Protein AF-A0A536D121-F1 (afdb_monomer_lite)

Structure (mmCIF, N/CA/C/O backbone):
data_AF-A0A536D121-F1
#
_entry.id   AF-A0A536D121-F1
#
loop_
_atom_site.group_PDB
_atom_site.id
_atom_site.type_symbol
_atom_site.label_atom_id
_atom_site.label_alt_id
_atom_site.label_comp_id
_atom_site.label_asym_id
_atom_site.label_entity_id
_atom_site.label_seq_id
_atom_site.pdbx_PDB_ins_code
_atom_site.Cartn_x
_atom_site.Cartn_y
_atom_site.Cartn_z
_atom_site.occupancy
_atom_site.B_iso_or_equiv
_atom_site.auth_seq_id
_atom_site.auth_comp_id
_atom_site.auth_asym_id
_atom_site.auth_atom_id
_atom_site.pdbx_PDB_model_num
ATOM 1 N N . MET A 1 1 ? 44.107 44.344 -42.534 1.00 38.62 1 MET A N 1
ATOM 2 C CA . MET A 1 1 ? 43.568 43.061 -43.041 1.00 38.62 1 MET A CA 1
ATOM 3 C C . MET A 1 1 ? 43.224 42.209 -41.825 1.00 38.62 1 MET A C 1
ATOM 5 O O . MET A 1 1 ? 44.108 41.924 -41.031 1.00 38.62 1 MET A O 1
ATOM 9 N N . HIS A 1 2 ? 41.933 41.999 -41.569 1.00 38.91 2 HIS A N 1
ATOM 10 C CA . HIS A 1 2 ? 41.372 41.722 -40.241 1.00 38.91 2 HIS A CA 1
ATOM 11 C C . HIS A 1 2 ? 40.807 40.292 -40.212 1.00 38.91 2 HIS A C 1
ATOM 13 O O . HIS A 1 2 ? 39.888 39.994 -40.967 1.00 38.91 2 HIS A O 1
ATOM 19 N N . ILE A 1 3 ? 41.350 39.410 -39.367 1.00 53.06 3 ILE A N 1
ATOM 20 C CA . ILE A 1 3 ? 40.776 38.080 -39.101 1.00 53.06 3 ILE A CA 1
ATOM 21 C C . ILE A 1 3 ? 40.492 37.982 -37.597 1.00 53.06 3 ILE A C 1
ATOM 23 O O . ILE A 1 3 ? 41.417 37.720 -36.830 1.00 53.06 3 ILE A O 1
ATOM 27 N N . PRO A 1 4 ? 39.238 38.202 -37.152 1.00 49.59 4 PRO A N 1
ATOM 28 C CA . PRO A 1 4 ? 38.840 37.676 -35.851 1.00 49.59 4 PRO A CA 1
ATOM 29 C C . PRO A 1 4 ? 37.365 37.228 -35.825 1.00 49.59 4 PRO A C 1
ATOM 31 O O . PRO A 1 4 ? 36.550 37.805 -35.113 1.00 49.59 4 PRO A O 1
ATOM 34 N N . THR A 1 5 ? 36.976 36.207 -36.590 1.00 53.00 5 THR A N 1
ATOM 35 C CA . THR A 1 5 ? 35.593 35.673 -36.537 1.00 53.00 5 THR A CA 1
ATOM 36 C C . THR A 1 5 ? 35.494 34.250 -35.987 1.00 53.00 5 THR A C 1
ATOM 38 O O . THR A 1 5 ? 34.461 33.883 -35.435 1.00 53.00 5 THR A O 1
ATOM 41 N N . ILE A 1 6 ? 36.573 33.463 -36.018 1.00 47.91 6 ILE A N 1
ATOM 42 C CA . ILE A 1 6 ? 36.520 32.028 -35.678 1.00 47.91 6 ILE A CA 1
ATOM 43 C C . ILE A 1 6 ? 36.604 31.776 -34.159 1.00 47.91 6 ILE A C 1
ATOM 45 O O . ILE A 1 6 ? 35.917 30.904 -33.631 1.00 47.91 6 ILE A O 1
ATOM 49 N N . ALA A 1 7 ? 37.365 32.586 -33.416 1.00 48.38 7 ALA A N 1
ATOM 50 C CA . ALA A 1 7 ? 37.564 32.393 -31.973 1.00 48.38 7 ALA A CA 1
ATOM 51 C C . ALA A 1 7 ? 36.288 32.613 -31.132 1.00 48.38 7 ALA A C 1
ATOM 53 O O . ALA A 1 7 ? 36.161 32.087 -30.025 1.00 48.38 7 ALA A O 1
ATOM 54 N N . ARG A 1 8 ? 35.319 33.379 -31.650 1.00 48.84 8 ARG A N 1
ATOM 55 C CA . ARG A 1 8 ? 34.097 33.736 -30.917 1.00 48.84 8 ARG A CA 1
ATOM 56 C C . ARG A 1 8 ? 33.066 32.603 -30.929 1.00 48.84 8 ARG A C 1
ATOM 58 O O . ARG A 1 8 ? 32.399 32.404 -29.923 1.00 48.84 8 ARG A O 1
ATOM 65 N N . ALA A 1 9 ? 32.989 31.825 -32.010 1.00 46.88 9 ALA A N 1
ATOM 66 C CA . ALA A 1 9 ? 32.033 30.724 -32.150 1.00 46.88 9 ALA A CA 1
ATOM 67 C C . ALA A 1 9 ? 32.382 29.512 -31.262 1.00 46.88 9 ALA A C 1
ATOM 69 O O . ALA A 1 9 ? 31.503 28.929 -30.630 1.00 46.88 9 ALA A O 1
ATOM 70 N N . VAL A 1 10 ? 33.673 29.183 -31.133 1.00 49.34 10 VAL A N 1
ATOM 71 C CA . VAL A 1 10 ? 34.150 28.058 -30.303 1.00 49.34 10 VAL A CA 1
ATOM 72 C C . VAL A 1 10 ? 33.906 28.319 -28.812 1.00 49.34 10 VAL A C 1
ATOM 74 O O . VAL A 1 10 ? 33.496 27.421 -28.080 1.00 49.34 10 VAL A O 1
ATOM 77 N N . ARG A 1 11 ? 34.067 29.572 -28.365 1.00 49.84 11 ARG A N 1
ATOM 78 C CA . ARG A 1 11 ? 33.831 29.963 -26.967 1.00 49.84 11 ARG A CA 1
ATOM 79 C C . ARG A 1 11 ? 32.359 29.857 -26.557 1.00 49.84 11 ARG A C 1
ATOM 81 O O . ARG A 1 11 ? 32.074 29.580 -25.399 1.00 49.84 11 ARG A O 1
ATOM 88 N N . TRP A 1 12 ? 31.437 30.059 -27.497 1.00 47.34 12 TRP A N 1
ATOM 89 C CA . TRP A 1 12 ? 30.002 29.913 -27.244 1.00 47.34 12 TRP A CA 1
ATOM 90 C C . TRP A 1 12 ? 29.565 28.444 -27.265 1.00 47.34 12 TRP A C 1
ATOM 92 O O . TRP A 1 12 ? 28.810 28.033 -26.390 1.00 47.34 12 TRP A O 1
ATOM 102 N N . GLY A 1 13 ? 30.105 27.619 -28.169 1.00 45.88 13 GLY A N 1
ATOM 103 C CA . GLY A 1 13 ? 29.816 26.177 -28.193 1.00 45.88 13 GLY A CA 1
ATOM 104 C C . GLY A 1 13 ? 30.257 25.441 -26.920 1.00 45.88 13 GLY A C 1
ATOM 105 O O . GLY A 1 13 ? 29.512 24.614 -26.398 1.00 45.88 13 GLY A O 1
ATOM 106 N N . VAL A 1 14 ? 31.425 25.797 -26.370 1.00 53.41 14 VAL A N 1
ATOM 107 C CA . VAL A 1 14 ? 31.957 25.216 -25.119 1.00 53.41 14 VAL A CA 1
ATOM 108 C C . VAL A 1 14 ? 31.188 25.687 -23.877 1.00 53.41 14 VAL A C 1
ATOM 110 O O . VAL A 1 14 ? 31.173 24.982 -22.876 1.00 53.41 14 VAL A O 1
ATOM 113 N N . ALA A 1 15 ? 30.510 26.838 -23.931 1.00 52.59 15 ALA A N 1
ATOM 114 C CA . ALA A 1 15 ? 29.704 27.342 -22.817 1.00 52.59 15 ALA A CA 1
ATOM 115 C C . ALA A 1 15 ? 28.275 26.773 -22.802 1.00 52.59 15 ALA A C 1
ATOM 117 O O . ALA A 1 15 ? 27.711 26.559 -21.732 1.00 52.59 15 ALA A O 1
ATOM 118 N N . VAL A 1 16 ? 27.688 26.494 -23.970 1.00 55.81 16 VAL A N 1
ATOM 119 C CA . VAL A 1 16 ? 26.298 26.009 -24.068 1.00 55.81 16 VAL A CA 1
ATOM 120 C C . VAL A 1 16 ? 26.190 24.508 -23.766 1.00 55.81 16 VAL A C 1
ATOM 122 O O . VAL A 1 16 ? 25.224 24.077 -23.138 1.00 55.81 16 VAL A O 1
ATOM 125 N N . LEU A 1 17 ? 27.198 23.712 -24.141 1.00 50.53 17 LEU A N 1
ATOM 126 C CA . LEU A 1 17 ? 27.208 22.260 -23.926 1.00 50.53 17 LEU A CA 1
ATOM 127 C C . LEU A 1 17 ? 27.154 21.824 -22.437 1.00 50.53 17 LEU A C 1
ATOM 129 O O . LEU A 1 17 ? 26.341 20.956 -22.120 1.00 50.53 17 LEU A O 1
ATOM 133 N N . PRO A 1 18 ? 27.939 22.399 -21.497 1.00 52.50 18 PRO A N 1
ATOM 134 C CA . PRO A 1 18 ? 27.877 22.005 -20.088 1.00 52.50 18 PRO A CA 1
ATOM 135 C C . PRO A 1 18 ? 26.597 22.491 -19.395 1.00 52.50 18 PRO A C 1
ATOM 137 O O . PRO A 1 18 ? 26.088 21.803 -18.517 1.00 52.50 18 PRO A O 1
ATOM 140 N N . VAL A 1 19 ? 26.028 23.628 -19.813 1.00 55.97 19 VAL A N 1
ATOM 141 C CA . VAL A 1 19 ? 24.779 24.164 -19.238 1.00 55.97 19 VAL A CA 1
ATOM 142 C C . VAL A 1 19 ? 23.582 23.269 -19.582 1.00 55.97 19 VAL A C 1
ATOM 144 O O . VAL A 1 19 ? 22.752 22.992 -18.719 1.00 55.97 19 VAL A O 1
ATOM 147 N N . MET A 1 20 ? 23.528 22.746 -20.810 1.00 53.12 20 MET A N 1
ATOM 148 C CA . MET A 1 20 ? 22.506 21.776 -21.227 1.00 53.12 20 MET A CA 1
ATOM 149 C C . MET A 1 20 ? 22.666 20.420 -20.515 1.00 53.12 20 MET A C 1
ATOM 151 O O . MET A 1 20 ? 21.679 19.795 -20.126 1.00 53.12 20 MET A O 1
ATOM 155 N N . PHE A 1 21 ? 23.908 19.985 -20.273 1.00 50.38 21 PHE A N 1
ATOM 156 C CA . PHE A 1 21 ? 24.187 18.746 -19.541 1.00 50.38 21 PHE A CA 1
ATOM 157 C C . PHE A 1 21 ? 23.765 18.833 -18.063 1.00 50.38 21 PHE A C 1
ATOM 159 O O . PHE A 1 21 ? 23.138 17.910 -17.549 1.00 50.38 21 PHE A O 1
ATOM 166 N N . VAL A 1 22 ? 24.006 19.968 -17.396 1.00 53.91 22 VAL A N 1
ATOM 167 C CA . VAL A 1 22 ? 23.578 20.197 -16.000 1.00 53.91 22 VAL A CA 1
ATOM 168 C C . VAL A 1 22 ? 22.048 20.231 -15.867 1.00 53.91 22 VAL A C 1
ATOM 170 O O . VAL A 1 22 ? 21.510 19.724 -14.885 1.00 53.91 22 VAL A O 1
ATOM 173 N N . ALA A 1 23 ? 21.330 20.741 -16.873 1.00 53.84 23 ALA A N 1
ATOM 174 C CA . ALA A 1 23 ? 19.867 20.819 -16.848 1.00 53.84 23 ALA A CA 1
ATOM 175 C C . ALA A 1 23 ? 19.154 19.454 -16.952 1.00 53.84 23 ALA A C 1
ATOM 177 O O . ALA A 1 23 ? 17.972 19.365 -16.630 1.00 53.84 23 ALA A O 1
ATOM 178 N N . THR A 1 24 ? 19.849 18.388 -17.372 1.00 56.00 24 THR A N 1
ATOM 179 C CA . THR A 1 24 ? 19.217 17.077 -17.628 1.00 56.00 24 THR A CA 1
ATOM 180 C C . THR A 1 24 ? 19.447 16.058 -16.500 1.00 56.00 24 THR A C 1
ATOM 182 O O . THR A 1 24 ? 18.751 15.049 -16.435 1.00 56.00 24 THR A O 1
ATOM 185 N N . VAL A 1 25 ? 20.390 16.306 -15.580 1.00 53.03 25 VAL A N 1
ATOM 186 C CA . VAL A 1 25 ? 20.762 15.349 -14.507 1.00 53.03 25 VAL A CA 1
ATOM 187 C C . VAL A 1 25 ? 20.046 15.638 -13.177 1.00 53.03 25 VAL A C 1
ATOM 189 O O . VAL A 1 25 ? 20.083 14.836 -12.249 1.00 53.03 25 VAL A O 1
ATOM 192 N N . GLY A 1 26 ? 19.326 16.755 -13.079 1.00 46.06 26 GLY A N 1
ATOM 193 C CA . GLY A 1 26 ? 18.570 17.133 -11.888 1.00 46.06 26 GLY A CA 1
ATOM 194 C C . GLY A 1 26 ? 17.216 16.435 -11.777 1.00 46.06 26 GLY A C 1
ATOM 195 O O . GLY A 1 26 ? 16.200 17.117 -11.708 1.00 46.06 26 GLY A O 1
ATOM 196 N N . VAL A 1 27 ? 17.168 15.101 -11.748 1.00 57.62 27 VAL A N 1
ATOM 197 C CA . VAL A 1 27 ? 16.021 14.428 -11.122 1.00 57.62 27 VAL A CA 1
ATOM 198 C C . VAL A 1 27 ? 16.305 14.471 -9.624 1.00 57.62 27 VAL A C 1
ATOM 200 O O . VAL A 1 27 ? 17.215 13.765 -9.184 1.00 57.62 27 VAL A O 1
ATOM 203 N N . PRO A 1 28 ? 15.613 15.296 -8.813 1.00 51.53 28 PRO A N 1
ATOM 204 C CA . PRO A 1 28 ? 15.738 15.160 -7.378 1.00 51.53 28 PRO A CA 1
ATOM 205 C C . PRO A 1 28 ? 15.183 13.780 -7.025 1.00 51.53 28 PRO A C 1
ATOM 207 O O . PRO A 1 28 ? 13.971 13.569 -6.983 1.00 51.53 28 PRO A O 1
ATOM 210 N N . CYS A 1 29 ? 16.078 12.825 -6.773 1.00 47.50 29 CYS A N 1
ATOM 211 C CA . CYS A 1 29 ? 15.762 11.700 -5.914 1.00 47.50 29 CYS A CA 1
ATOM 212 C C . CYS A 1 29 ? 15.469 12.308 -4.545 1.00 47.50 29 CYS A C 1
ATOM 214 O O . CYS A 1 29 ? 16.362 12.467 -3.716 1.00 47.50 29 CYS A O 1
ATOM 216 N N . GLN A 1 30 ? 14.219 12.719 -4.332 1.00 57.69 30 GLN A N 1
ATOM 217 C CA . GLN A 1 30 ? 13.705 12.911 -2.992 1.00 57.69 30 GLN A CA 1
ATOM 218 C C . GLN A 1 30 ? 13.839 11.543 -2.334 1.00 57.69 30 GLN A C 1
ATOM 220 O O . GLN A 1 30 ? 13.093 10.618 -2.652 1.00 57.69 30 GLN A O 1
ATOM 225 N N . ALA A 1 31 ? 14.862 11.386 -1.498 1.00 45.91 31 ALA A N 1
ATOM 226 C CA . ALA A 1 31 ? 14.920 10.278 -0.573 1.00 45.91 31 ALA A CA 1
ATOM 227 C C . ALA A 1 31 ? 13.633 10.383 0.247 1.00 45.91 31 ALA A C 1
ATOM 229 O O . ALA A 1 31 ? 13.473 11.329 1.017 1.00 45.91 31 ALA A O 1
ATOM 230 N N . LEU A 1 32 ? 12.671 9.490 -0.008 1.00 55.00 32 LEU A N 1
ATOM 231 C CA . LEU A 1 32 ? 11.500 9.373 0.847 1.00 55.00 32 LEU A CA 1
ATOM 232 C C . LEU A 1 32 ? 12.064 9.097 2.236 1.00 55.00 32 LEU A C 1
ATOM 234 O O . LEU A 1 32 ? 12.679 8.048 2.440 1.00 55.00 32 LEU A O 1
ATOM 238 N N . ALA A 1 33 ? 11.927 10.062 3.147 1.00 58.94 33 ALA A N 1
ATOM 239 C CA . ALA A 1 33 ? 12.226 9.829 4.547 1.00 58.94 33 ALA A CA 1
ATOM 240 C C . ALA A 1 33 ? 11.496 8.543 4.945 1.00 58.94 33 ALA A C 1
ATOM 242 O O . ALA A 1 33 ? 10.328 8.353 4.586 1.00 58.94 33 ALA A O 1
ATOM 243 N N . ALA A 1 34 ? 12.221 7.620 5.576 1.00 68.00 34 ALA A N 1
ATOM 244 C CA . ALA A 1 34 ? 11.609 6.396 6.058 1.00 68.00 34 ALA A CA 1
ATOM 245 C C . ALA A 1 34 ? 10.444 6.795 6.982 1.00 68.00 34 ALA A C 1
ATOM 247 O O . ALA A 1 34 ? 10.650 7.672 7.821 1.00 68.00 34 ALA A O 1
A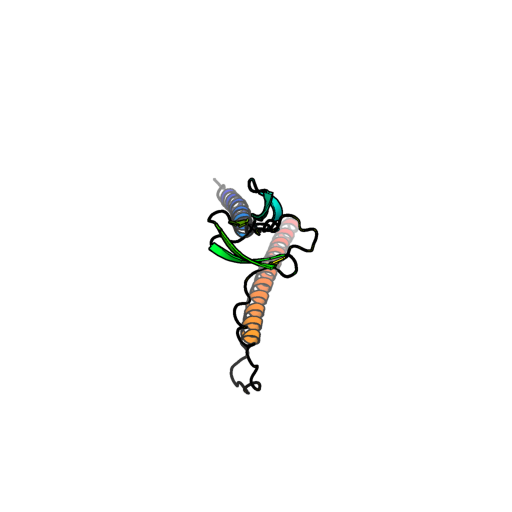TOM 248 N N . PRO A 1 35 ? 9.240 6.220 6.814 1.00 75.38 35 PRO A N 1
ATOM 249 C CA . PRO A 1 35 ? 8.114 6.565 7.668 1.00 75.38 35 PRO A CA 1
ATOM 250 C C . PRO A 1 35 ? 8.468 6.249 9.118 1.00 75.38 35 PRO A C 1
ATOM 252 O O . PRO A 1 35 ? 8.826 5.109 9.428 1.00 75.38 35 PRO A O 1
ATOM 255 N N . GLU A 1 36 ? 8.389 7.246 9.988 1.00 85.25 36 GLU A N 1
ATOM 256 C CA . GLU A 1 36 ? 8.631 7.075 11.415 1.00 85.25 36 GLU A CA 1
ATOM 257 C C . GLU A 1 36 ? 7.298 6.856 12.120 1.00 85.25 36 GLU A C 1
ATOM 259 O O . GLU A 1 36 ? 6.278 7.450 11.755 1.00 85.25 36 GLU A O 1
ATOM 264 N N . VAL A 1 37 ? 7.292 5.976 13.117 1.00 89.69 37 VAL A N 1
ATOM 265 C CA . VAL A 1 37 ? 6.113 5.719 13.941 1.00 89.69 37 VAL A CA 1
ATOM 266 C C . VAL A 1 37 ? 6.563 5.503 15.382 1.00 89.69 37 VAL A C 1
ATOM 268 O O . VAL A 1 37 ? 7.435 4.672 15.636 1.00 89.69 37 VAL A O 1
ATOM 271 N N . SER A 1 38 ? 5.952 6.237 16.307 1.00 87.56 38 SER A N 1
ATOM 272 C CA . SER A 1 38 ? 6.180 6.162 17.750 1.00 87.56 38 SER A CA 1
ATOM 273 C C . SER A 1 38 ? 4.874 5.871 18.492 1.00 87.56 38 SER A C 1
ATOM 275 O O . SER A 1 38 ? 3.774 6.094 17.977 1.00 87.56 38 SER A O 1
ATOM 277 N N . LEU A 1 39 ? 5.014 5.357 19.712 1.00 88.31 39 LEU A N 1
ATOM 278 C CA . LEU A 1 39 ? 3.946 5.266 20.700 1.00 88.31 39 LEU A CA 1
ATOM 279 C C . LEU A 1 39 ? 4.245 6.254 21.817 1.00 88.31 39 LEU A C 1
ATOM 281 O O . LEU A 1 39 ? 5.222 6.076 22.545 1.00 88.31 39 LEU A O 1
ATOM 285 N N . ASP A 1 40 ? 3.362 7.227 21.979 1.00 88.56 40 ASP A N 1
ATOM 286 C CA . ASP A 1 40 ? 3.498 8.264 22.987 1.00 88.56 40 ASP A CA 1
ATOM 287 C C . ASP A 1 40 ? 2.401 8.102 24.057 1.00 88.56 40 ASP A C 1
ATOM 289 O O . ASP A 1 40 ? 1.279 7.681 23.758 1.00 88.56 40 ASP A O 1
ATOM 293 N N . PRO A 1 41 ? 2.704 8.372 25.337 1.00 84.94 41 PRO A N 1
ATOM 294 C CA . PRO A 1 41 ? 1.694 8.398 26.383 1.00 84.94 41 PRO A CA 1
ATOM 295 C C . PRO A 1 41 ? 0.828 9.654 26.246 1.00 84.94 41 PRO A C 1
ATOM 297 O O . PRO A 1 41 ? 1.327 10.779 26.212 1.00 84.94 41 PRO A O 1
ATOM 300 N N . ALA A 1 42 ? -0.482 9.454 26.209 1.00 85.38 42 ALA A N 1
ATOM 301 C CA . ALA A 1 42 ? -1.473 10.508 26.129 1.00 85.38 42 ALA A CA 1
ATOM 302 C C . ALA A 1 42 ? -1.842 11.057 27.524 1.00 85.38 42 ALA A C 1
ATOM 304 O O . ALA A 1 42 ? -1.655 10.380 28.542 1.00 85.38 42 ALA A O 1
ATOM 305 N N . PRO A 1 43 ? -2.397 12.283 27.602 1.00 81.06 43 PRO A N 1
ATOM 306 C CA . PRO A 1 43 ? -2.721 12.944 28.872 1.00 81.06 43 PRO A CA 1
ATOM 307 C C . PRO A 1 43 ? -3.776 12.215 29.716 1.00 81.06 43 PRO A C 1
ATOM 309 O O . PRO A 1 43 ? -3.870 12.437 30.920 1.00 81.06 43 PRO A O 1
ATOM 312 N N . ASP A 1 44 ? -4.580 11.365 29.082 1.00 82.88 44 ASP A N 1
ATOM 313 C CA . ASP A 1 44 ? -5.620 10.545 29.706 1.00 82.88 44 ASP A CA 1
ATOM 314 C C . ASP A 1 44 ? -5.081 9.225 30.297 1.00 82.88 44 ASP A C 1
ATOM 316 O O . ASP A 1 44 ? -5.844 8.443 30.865 1.00 82.88 44 ASP A O 1
ATOM 320 N N . GLY A 1 45 ? -3.769 8.982 30.195 1.00 81.75 45 GLY A N 1
ATOM 321 C CA . GLY A 1 45 ? -3.114 7.758 30.656 1.00 81.75 45 GLY A CA 1
ATOM 322 C C . GLY A 1 45 ? -3.189 6.598 29.660 1.00 81.75 45 GLY A C 1
ATOM 323 O O . GLY A 1 45 ? -2.789 5.484 30.002 1.00 81.75 45 GLY A O 1
ATOM 324 N N . THR A 1 46 ? -3.690 6.834 28.446 1.00 89.44 46 THR A N 1
ATOM 325 C CA . THR A 1 46 ? -3.685 5.852 27.353 1.00 89.44 46 THR A CA 1
ATOM 326 C C . THR A 1 46 ? -2.511 6.087 26.397 1.00 89.44 46 THR A C 1
ATOM 328 O O . THR A 1 46 ? -1.742 7.027 26.562 1.00 89.44 46 THR A O 1
ATOM 331 N N . LEU A 1 47 ? -2.315 5.211 25.414 1.00 89.31 47 LEU A N 1
ATOM 332 C CA . LEU A 1 47 ? -1.276 5.332 24.393 1.00 89.31 47 LEU A CA 1
ATOM 333 C C . LEU A 1 47 ? -1.846 5.923 23.101 1.00 89.31 47 LEU A C 1
ATOM 335 O O . LEU A 1 47 ? -2.866 5.444 22.585 1.00 89.31 47 LEU A O 1
ATOM 339 N N . THR A 1 48 ? -1.148 6.898 22.531 1.00 92.19 48 THR A N 1
ATOM 340 C CA . THR A 1 48 ? -1.366 7.411 21.178 1.00 92.19 48 THR A CA 1
ATOM 341 C C . THR A 1 48 ? -0.276 6.902 20.248 1.00 92.19 48 THR A C 1
ATOM 343 O O . THR A 1 48 ? 0.892 6.790 20.611 1.00 92.19 48 THR A O 1
ATOM 346 N N . VAL A 1 49 ? -0.660 6.550 19.025 1.00 91.81 49 VAL A N 1
ATOM 347 C CA . VAL A 1 49 ? 0.300 6.263 17.959 1.00 91.81 49 VAL A CA 1
ATOM 348 C C . VAL A 1 49 ? 0.456 7.515 17.127 1.00 91.81 49 VAL A C 1
ATOM 350 O O . VAL A 1 49 ? -0.531 8.010 16.580 1.00 91.81 49 VAL A O 1
ATOM 353 N N . VAL A 1 50 ? 1.695 7.972 16.999 1.00 91.31 50 VAL A N 1
ATOM 354 C CA . VAL A 1 50 ? 2.064 9.117 16.173 1.00 91.31 50 VAL A CA 1
ATOM 355 C C . VAL A 1 50 ? 2.948 8.612 15.047 1.00 91.31 50 VAL A C 1
ATOM 357 O O . VAL A 1 50 ? 3.883 7.847 15.281 1.00 91.31 50 VAL A O 1
ATOM 360 N N . GLY A 1 51 ? 2.664 9.011 13.813 1.00 90.62 51 GLY A N 1
ATOM 361 C CA . GLY A 1 51 ? 3.518 8.664 12.684 1.00 90.62 51 GLY A CA 1
ATOM 362 C C . GLY A 1 51 ? 3.666 9.797 11.689 1.00 90.62 51 GLY A C 1
ATOM 363 O O . GLY A 1 51 ? 2.777 10.634 11.555 1.00 90.62 51 GLY A O 1
ATOM 364 N N . ASN A 1 52 ? 4.795 9.811 10.987 1.00 90.88 52 ASN A N 1
ATOM 365 C CA . ASN A 1 52 ? 5.162 10.832 10.012 1.00 90.88 52 ASN A CA 1
ATOM 366 C C . ASN A 1 52 ? 5.695 10.190 8.713 1.00 90.88 52 ASN A C 1
ATOM 368 O O . ASN A 1 52 ? 5.888 8.974 8.623 1.00 90.88 52 ASN A O 1
ATOM 372 N N . GLY A 1 53 ? 5.906 11.006 7.678 1.00 86.38 53 GLY A N 1
ATOM 373 C CA . GLY A 1 53 ? 6.516 10.550 6.422 1.00 86.38 53 GLY A CA 1
ATOM 374 C C . GLY A 1 53 ? 5.561 9.822 5.468 1.00 86.38 53 GLY A C 1
ATOM 375 O O . GLY A 1 53 ? 6.005 9.145 4.538 1.00 86.38 53 GLY A O 1
ATOM 376 N N . TRP A 1 54 ? 4.247 9.960 5.662 1.00 87.69 54 TRP A N 1
ATOM 377 C CA . TRP A 1 54 ? 3.234 9.390 4.771 1.00 87.69 54 TRP A CA 1
ATOM 378 C C . TRP A 1 54 ? 2.798 10.385 3.698 1.00 87.69 54 TRP A C 1
ATOM 380 O O . TRP A 1 54 ? 3.033 11.587 3.799 1.00 87.69 54 TRP A O 1
ATOM 390 N N . ARG A 1 55 ? 2.156 9.903 2.627 1.00 87.12 55 ARG A N 1
ATOM 391 C 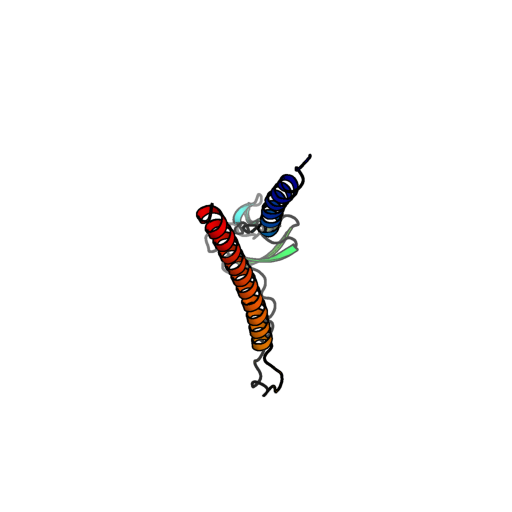CA . ARG A 1 55 ? 1.587 10.826 1.638 1.00 87.12 55 ARG A CA 1
ATOM 392 C C . ARG A 1 55 ? 0.376 11.537 2.250 1.00 87.12 55 ARG A C 1
ATOM 394 O O . ARG A 1 55 ? -0.446 10.861 2.869 1.00 87.12 55 ARG A O 1
ATOM 401 N N . PRO A 1 56 ? 0.213 12.849 2.030 1.00 90.94 56 PRO A N 1
ATOM 402 C CA . PRO A 1 56 ? -0.977 13.556 2.477 1.00 90.94 56 PRO A CA 1
ATOM 403 C C . PRO A 1 56 ? -2.271 12.925 1.960 1.00 90.94 56 PRO A C 1
ATOM 405 O O . PRO A 1 56 ? -2.354 12.541 0.789 1.00 90.94 56 PRO A O 1
ATOM 408 N N . GLY A 1 57 ? -3.271 12.796 2.833 1.00 88.94 57 GLY A N 1
ATOM 409 C CA . GLY A 1 57 ? -4.561 12.171 2.520 1.00 88.94 57 GLY A CA 1
ATOM 410 C C . GLY A 1 57 ? -4.511 10.648 2.354 1.00 88.94 57 GLY A C 1
ATOM 411 O O . GLY A 1 57 ? -5.475 10.044 1.883 1.00 88.94 57 GLY A O 1
ATOM 412 N N . GLN A 1 58 ? -3.398 9.999 2.703 1.00 89.56 58 GLN A N 1
ATOM 413 C CA . GLN A 1 58 ? -3.275 8.549 2.613 1.00 89.56 58 GLN A CA 1
ATOM 414 C C . GLN A 1 58 ? -4.041 7.862 3.751 1.00 89.56 58 GLN A C 1
ATOM 416 O O . GLN A 1 58 ? -3.824 8.149 4.926 1.00 89.56 58 GLN A O 1
ATOM 421 N N . HIS A 1 59 ? -4.893 6.897 3.395 1.00 92.50 59 HIS A N 1
ATOM 422 C CA . HIS A 1 59 ? -5.526 5.998 4.358 1.00 92.50 59 HIS A CA 1
ATOM 423 C C . HIS A 1 59 ? -4.535 4.939 4.846 1.00 92.50 59 HIS A C 1
ATOM 425 O O . HIS A 1 59 ? -3.856 4.282 4.046 1.00 92.50 59 HIS A O 1
ATOM 431 N N . LEU A 1 60 ? -4.485 4.761 6.160 1.00 92.25 60 LEU A N 1
ATOM 432 C CA . LEU A 1 60 ? -3.568 3.878 6.862 1.00 92.25 60 LEU A CA 1
ATOM 433 C C . LEU A 1 60 ? -4.338 3.003 7.853 1.00 92.25 60 LEU A C 1
ATOM 435 O O . LEU A 1 60 ? -5.400 3.369 8.358 1.00 92.25 60 LEU A O 1
ATOM 439 N N . VAL A 1 61 ? -3.772 1.838 8.133 1.00 92.38 61 VAL A N 1
ATOM 440 C CA . VAL A 1 61 ? -4.221 0.918 9.172 1.00 92.38 61 VAL A CA 1
ATOM 441 C C . VAL A 1 61 ? -3.048 0.688 10.114 1.00 92.38 61 VAL A C 1
ATOM 443 O O . VAL A 1 61 ? -1.983 0.216 9.702 1.00 92.38 61 VAL A O 1
ATOM 446 N N . VAL A 1 62 ? -3.253 1.047 11.375 1.00 92.56 62 VAL A N 1
ATOM 447 C CA . VAL A 1 62 ? -2.301 0.882 12.469 1.00 92.56 62 VAL A CA 1
ATOM 448 C C . VAL A 1 62 ? -2.655 -0.398 13.215 1.00 92.56 62 VAL A C 1
ATOM 450 O O . VAL A 1 62 ? -3.744 -0.511 13.771 1.00 92.56 62 VAL A O 1
ATOM 453 N N . ASN A 1 63 ? -1.737 -1.358 13.232 1.00 91.12 63 ASN A N 1
ATOM 454 C CA . ASN A 1 63 ? -1.876 -2.616 13.952 1.00 91.12 63 ASN A CA 1
ATOM 455 C C . ASN A 1 63 ? -0.991 -2.626 15.197 1.00 91.12 63 ASN A C 1
ATOM 457 O O . ASN A 1 63 ? 0.224 -2.436 15.119 1.00 91.12 63 ASN A O 1
ATOM 461 N N . LEU A 1 64 ? -1.625 -2.927 16.325 1.00 88.62 64 LEU A N 1
ATOM 462 C CA . LEU A 1 64 ? -1.031 -3.107 17.643 1.00 88.62 64 LEU A CA 1
ATOM 463 C C . LEU A 1 64 ? -1.387 -4.516 18.125 1.00 88.62 64 LEU A C 1
ATOM 465 O O . LEU A 1 64 ? -2.321 -4.740 18.900 1.00 88.62 64 LEU A O 1
ATOM 469 N N . GLY A 1 65 ? -0.668 -5.513 17.606 1.00 86.25 65 GLY A N 1
ATOM 470 C CA . GLY A 1 65 ? -0.920 -6.923 17.904 1.00 86.25 65 GLY A CA 1
ATOM 471 C C . GLY A 1 65 ? -2.274 -7.387 17.361 1.00 86.25 65 GLY A C 1
ATOM 472 O O . GLY A 1 65 ? -2.393 -7.665 16.173 1.00 86.25 65 GLY A O 1
ATOM 473 N N . ARG A 1 66 ? -3.281 -7.503 18.238 1.00 81.50 66 ARG A N 1
ATOM 474 C CA . ARG A 1 66 ? -4.655 -7.902 17.867 1.00 81.50 66 ARG A CA 1
ATOM 475 C C . ARG A 1 66 ? -5.596 -6.720 17.635 1.00 81.50 66 ARG A C 1
ATOM 477 O O . ARG A 1 66 ? -6.697 -6.932 17.138 1.00 81.50 66 ARG A O 1
ATOM 484 N N . ALA A 1 67 ? -5.191 -5.513 18.023 1.00 87.81 67 ALA A N 1
ATOM 485 C CA . ALA A 1 67 ? -5.978 -4.307 17.822 1.00 87.81 67 ALA A CA 1
ATOM 486 C C . ALA A 1 67 ? -5.577 -3.629 16.506 1.00 87.81 67 ALA A C 1
ATOM 488 O O . ALA A 1 67 ? -4.391 -3.556 16.176 1.00 87.81 67 ALA A O 1
ATOM 489 N N . SER A 1 68 ? -6.569 -3.121 15.780 1.00 89.75 68 SER A N 1
ATOM 490 C CA . SER A 1 68 ? -6.385 -2.406 14.518 1.00 89.75 68 SER A CA 1
ATOM 491 C C . SER A 1 68 ? -7.154 -1.098 14.562 1.00 89.75 68 SER A C 1
ATOM 493 O O . SER A 1 68 ? -8.328 -1.084 14.931 1.00 89.75 68 SER A O 1
ATOM 495 N N . PHE A 1 69 ? -6.509 -0.018 14.139 1.00 90.94 69 PHE A N 1
ATOM 496 C CA . PHE A 1 69 ? -7.087 1.317 14.125 1.00 90.94 69 PHE A CA 1
ATOM 497 C C . PHE A 1 69 ? -6.915 1.950 12.747 1.00 90.94 69 PHE A C 1
ATOM 499 O O . PHE A 1 69 ? -5.872 1.805 12.106 1.00 90.94 69 PHE A O 1
ATOM 506 N N . ALA A 1 70 ? -7.943 2.650 12.278 1.00 91.94 70 ALA A N 1
ATOM 507 C CA . ALA A 1 70 ? -7.859 3.417 11.044 1.00 91.94 70 ALA A CA 1
ATOM 508 C C . ALA A 1 70 ? -7.197 4.771 11.322 1.00 91.94 70 ALA A C 1
ATOM 510 O O . ALA A 1 70 ? -7.554 5.447 12.285 1.00 91.94 70 ALA A O 1
ATOM 511 N N . ALA A 1 71 ? -6.267 5.170 10.458 1.00 92.06 71 ALA A N 1
ATOM 512 C CA . ALA A 1 71 ? -5.610 6.468 10.507 1.00 92.06 71 ALA A CA 1
ATOM 513 C C . ALA A 1 71 ? -5.658 7.136 9.128 1.00 92.06 71 ALA A C 1
ATOM 515 O O . ALA A 1 71 ? -5.685 6.466 8.089 1.00 92.06 71 ALA A O 1
ATOM 516 N N . LEU A 1 72 ? -5.658 8.465 9.115 1.00 93.31 72 LEU A N 1
ATOM 517 C CA . LEU A 1 72 ? -5.567 9.261 7.898 1.00 93.31 72 LEU A CA 1
ATOM 518 C C . LEU A 1 72 ? -4.406 10.234 8.049 1.00 93.31 72 LEU A C 1
ATOM 520 O O . LEU A 1 72 ? -4.345 10.970 9.029 1.00 93.31 72 LEU A O 1
ATOM 524 N N . ALA A 1 73 ? -3.493 10.212 7.081 1.00 92.94 73 ALA A N 1
ATOM 525 C CA . ALA A 1 73 ? -2.380 11.146 7.053 1.00 92.94 73 ALA A CA 1
ATOM 526 C C . ALA A 1 73 ? -2.874 12.551 6.683 1.00 92.94 73 ALA A C 1
ATOM 528 O O . ALA A 1 73 ? -3.556 12.731 5.669 1.00 92.94 73 ALA A O 1
ATOM 529 N N . ASP A 1 74 ? -2.524 13.537 7.498 1.00 92.44 74 ASP A N 1
ATOM 530 C CA . ASP A 1 74 ? -2.877 14.940 7.324 1.00 92.44 74 ASP A CA 1
ATOM 531 C C . ASP A 1 74 ? -2.153 15.592 6.128 1.00 92.44 74 ASP A C 1
ATOM 533 O O . ASP A 1 74 ? -1.470 14.937 5.338 1.00 92.44 74 ASP A O 1
ATOM 537 N N . SER A 1 75 ? -2.296 16.910 5.972 1.00 90.44 75 SER A N 1
ATOM 538 C CA . SER A 1 75 ? -1.654 17.670 4.890 1.00 90.44 75 SER A CA 1
ATOM 539 C C . SER A 1 75 ? -0.120 17.631 4.924 1.00 90.44 75 SER A C 1
ATOM 541 O O . SER A 1 75 ? 0.516 17.882 3.898 1.00 90.44 75 SER A O 1
ATOM 543 N N . THR A 1 76 ? 0.470 17.303 6.073 1.00 89.62 76 THR A N 1
ATOM 544 C CA . THR A 1 76 ? 1.917 17.190 6.294 1.00 89.62 76 THR A CA 1
ATOM 545 C C . THR A 1 76 ? 2.429 15.755 6.189 1.00 89.62 76 THR A C 1
ATOM 547 O O . THR A 1 76 ? 3.640 15.540 6.201 1.00 89.62 76 THR A O 1
ATOM 550 N N . GLY A 1 77 ? 1.533 14.774 6.036 1.00 88.06 77 GLY A N 1
ATOM 551 C CA . GLY A 1 77 ? 1.898 13.360 6.048 1.00 88.06 77 GLY A CA 1
ATOM 552 C C . GLY A 1 77 ? 2.038 12.771 7.452 1.00 88.06 77 GLY A C 1
ATOM 553 O O . GLY A 1 77 ? 2.648 11.707 7.602 1.00 88.06 77 GLY A O 1
ATOM 554 N N . SER A 1 78 ? 1.490 13.455 8.457 1.00 90.62 78 SER A N 1
ATOM 555 C CA . SER A 1 78 ? 1.478 13.037 9.857 1.00 90.62 78 SER A CA 1
ATOM 556 C C . SER A 1 78 ? 0.123 12.440 10.228 1.00 90.62 78 SER A C 1
ATOM 558 O O . SER A 1 78 ? -0.895 12.763 9.619 1.00 90.62 78 SER A O 1
ATOM 560 N N . PHE A 1 79 ? 0.082 11.549 11.211 1.00 92.06 79 PHE A N 1
ATOM 561 C CA . PHE A 1 79 ? -1.171 11.057 11.776 1.00 92.06 79 PHE A CA 1
ATOM 562 C C . PHE A 1 79 ? -1.023 10.816 13.276 1.00 92.06 79 PHE A C 1
ATOM 564 O O . PHE A 1 79 ? 0.061 10.485 13.756 1.00 92.06 79 PHE A O 1
ATOM 571 N N . GLU A 1 80 ? -2.140 10.924 13.987 1.00 92.00 80 GLU A N 1
ATOM 572 C CA . GLU A 1 80 ? -2.244 10.615 15.407 1.00 92.00 80 GLU A CA 1
ATOM 573 C C . GLU A 1 80 ? -3.514 9.801 15.657 1.00 92.00 80 GLU A C 1
ATOM 575 O O . GLU A 1 80 ? -4.586 10.133 15.143 1.00 92.00 80 GLU A O 1
ATOM 580 N N . VAL A 1 81 ? -3.394 8.709 16.415 1.00 92.06 81 VAL A N 1
ATOM 581 C CA . VAL A 1 81 ? -4.530 7.854 16.777 1.00 92.06 81 VAL A CA 1
ATOM 582 C C . VAL A 1 81 ? -4.431 7.410 18.229 1.00 92.06 81 VAL A C 1
ATOM 584 O O . VAL A 1 81 ? -3.486 6.721 18.616 1.00 92.06 81 VAL A O 1
ATOM 587 N N . SER A 1 82 ? -5.452 7.737 19.019 1.00 89.81 82 SER A N 1
ATOM 588 C CA . SER A 1 82 ? -5.621 7.222 20.378 1.00 89.81 82 SER A CA 1
ATOM 589 C C . SER A 1 82 ? -6.045 5.757 20.350 1.00 89.81 82 SER A C 1
ATOM 591 O O . SER A 1 82 ? -7.036 5.389 19.719 1.00 89.81 82 SER A O 1
ATOM 593 N N . THR A 1 83 ? -5.297 4.911 21.052 1.00 86.75 83 THR A N 1
ATOM 594 C CA . THR A 1 83 ? -5.517 3.456 21.051 1.00 86.75 83 THR A CA 1
ATOM 595 C C . THR A 1 83 ? -6.425 2.993 22.190 1.00 86.75 83 THR A C 1
ATOM 597 O O . THR A 1 83 ? -6.959 1.886 22.139 1.00 86.75 83 THR A O 1
ATOM 600 N N . GLY A 1 84 ? -6.572 3.810 23.241 1.00 86.25 84 GLY A N 1
ATOM 601 C CA . GLY A 1 84 ? -7.264 3.438 24.479 1.00 86.25 84 GLY A CA 1
ATOM 602 C C . GLY A 1 84 ? -6.530 2.379 25.316 1.00 86.25 84 GLY A C 1
ATOM 603 O O . GLY A 1 84 ? -7.059 1.919 26.325 1.00 86.25 84 GLY A O 1
ATOM 604 N N . LEU A 1 85 ? -5.325 1.967 24.908 1.00 85.44 85 LEU A N 1
ATOM 605 C CA . LEU A 1 85 ? -4.500 1.000 25.629 1.00 85.44 85 LEU A CA 1
ATOM 606 C C . LEU A 1 85 ? -3.656 1.726 26.675 1.00 85.44 85 LEU A C 1
ATOM 608 O O . LEU A 1 85 ? -3.061 2.751 26.376 1.00 85.44 85 LEU A O 1
ATOM 612 N N . VAL A 1 86 ? -3.556 1.172 27.882 1.00 84.81 86 VAL A N 1
ATOM 613 C CA . VAL A 1 86 ? -2.733 1.748 28.966 1.00 84.81 86 VAL A CA 1
ATOM 614 C C . VAL A 1 86 ? -1.257 1.355 28.816 1.00 84.81 86 VAL A C 1
ATOM 616 O O . VAL A 1 86 ? -0.357 2.073 29.241 1.00 84.81 86 VAL A O 1
ATOM 619 N N . SER A 1 87 ? -0.983 0.201 28.202 1.00 82.38 87 SER A N 1
ATOM 620 C CA . SER A 1 87 ? 0.373 -0.261 27.913 1.00 82.38 87 SER A CA 1
ATOM 621 C C . SER A 1 87 ? 0.400 -1.197 26.705 1.00 82.38 87 SER A C 1
ATOM 623 O O . SER A 1 87 ? -0.532 -1.968 26.463 1.00 82.38 87 SER A O 1
ATOM 625 N N . TYR A 1 88 ? 1.481 -1.127 25.929 1.00 83.88 88 TYR A N 1
ATOM 626 C CA . TYR A 1 88 ? 1.721 -1.999 24.787 1.00 83.88 88 TYR A CA 1
ATOM 627 C C . TYR A 1 88 ? 3.230 -2.146 24.559 1.00 83.88 88 TYR A C 1
ATOM 629 O O . TYR A 1 88 ? 3.937 -1.155 24.410 1.00 83.88 88 TYR A O 1
ATOM 637 N N . GLN A 1 89 ? 3.725 -3.384 24.539 1.00 79.00 89 GLN A N 1
ATOM 638 C CA . GLN A 1 89 ? 5.134 -3.720 24.281 1.00 79.00 89 GLN A CA 1
ATOM 639 C C . GLN A 1 89 ? 5.229 -4.818 23.216 1.00 79.00 89 GLN A C 1
ATOM 641 O O . GLN A 1 89 ? 5.781 -5.894 23.438 1.00 79.00 89 GLN A O 1
ATOM 646 N N . GLY A 1 90 ? 4.607 -4.576 22.066 1.00 83.62 90 GLY A N 1
ATOM 647 C CA . GLY A 1 90 ? 4.583 -5.514 20.949 1.00 83.62 90 GLY A CA 1
ATOM 648 C C . GLY A 1 90 ? 4.991 -4.868 19.625 1.00 83.62 90 GLY A C 1
ATOM 649 O O . GLY A 1 90 ? 5.349 -3.691 19.584 1.00 83.62 90 GLY A O 1
ATOM 650 N N . PRO A 1 91 ? 4.941 -5.637 18.527 1.00 84.75 91 PRO A N 1
ATOM 651 C CA . PRO A 1 91 ? 5.245 -5.124 17.201 1.00 84.75 91 PRO A CA 1
ATOM 652 C C . PRO A 1 91 ? 4.159 -4.152 16.724 1.00 84.75 91 PRO A C 1
ATOM 654 O O . PRO A 1 91 ? 3.005 -4.532 16.519 1.00 84.75 91 PRO A O 1
ATOM 657 N N . LEU A 1 92 ? 4.559 -2.903 16.501 1.00 88.25 92 LEU A N 1
ATOM 658 C CA . LEU A 1 92 ? 3.754 -1.881 15.845 1.00 88.25 92 LEU A CA 1
ATOM 659 C C . LEU A 1 92 ? 3.934 -1.985 14.328 1.00 88.25 92 LEU A C 1
ATOM 661 O O . LEU A 1 92 ? 5.059 -1.949 13.830 1.00 88.25 92 LEU A O 1
ATOM 665 N N . ALA A 1 93 ? 2.832 -2.088 13.589 1.00 88.88 93 AL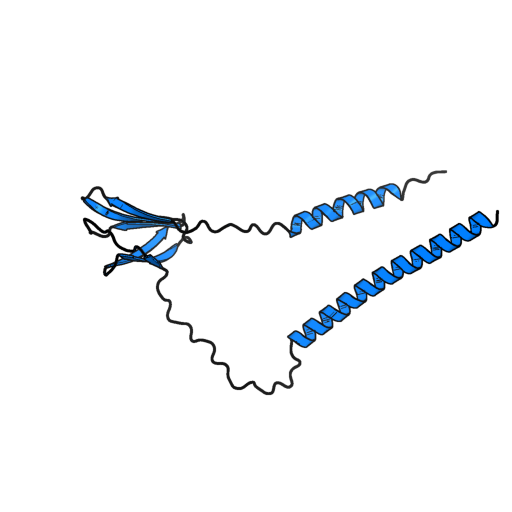A A N 1
ATOM 666 C CA . ALA A 1 93 ? 2.871 -2.131 12.131 1.00 88.88 93 ALA A CA 1
ATOM 667 C C . ALA A 1 93 ? 1.852 -1.169 11.526 1.00 88.88 93 ALA A C 1
ATOM 669 O O . ALA A 1 93 ? 0.659 -1.252 11.810 1.00 88.88 93 ALA A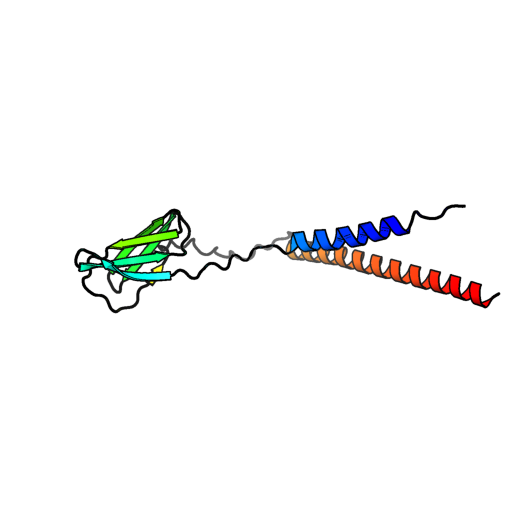 O 1
ATOM 670 N N . VAL A 1 94 ? 2.310 -0.296 10.632 1.00 89.00 94 VAL A N 1
ATOM 671 C CA . VAL A 1 94 ? 1.451 0.630 9.888 1.00 89.00 94 VAL A CA 1
ATOM 672 C C . VAL A 1 94 ? 1.505 0.263 8.417 1.00 89.00 94 VAL A C 1
ATOM 674 O O . VAL A 1 94 ? 2.578 0.169 7.821 1.00 89.00 94 VAL A O 1
ATOM 677 N N . HIS A 1 95 ? 0.344 0.017 7.826 1.00 88.25 95 HIS A N 1
ATOM 678 C CA . HIS A 1 95 ? 0.241 -0.396 6.433 1.00 88.25 95 HIS A CA 1
ATOM 679 C C . HIS A 1 95 ? -0.951 0.269 5.756 1.00 88.25 95 HIS A C 1
ATOM 681 O O . HIS A 1 95 ? -1.865 0.781 6.398 1.00 88.25 95 HIS A O 1
ATOM 687 N N . ARG A 1 96 ? -0.938 0.279 4.424 1.00 87.44 96 ARG A N 1
ATOM 688 C CA . ARG A 1 96 ? -2.108 0.698 3.654 1.00 87.44 96 ARG A CA 1
ATOM 689 C C . ARG A 1 96 ? -3.171 -0.396 3.721 1.00 87.44 96 ARG A C 1
ATOM 691 O O . ARG A 1 96 ? -2.801 -1.570 3.641 1.00 87.44 96 ARG A O 1
ATOM 698 N N . PRO A 1 97 ? -4.463 -0.037 3.807 1.00 84.62 97 PRO A N 1
ATOM 699 C CA . PRO A 1 97 ? -5.521 -1.022 3.687 1.00 84.62 97 PRO A CA 1
ATOM 700 C C . PRO A 1 97 ? -5.360 -1.766 2.361 1.00 84.62 97 PRO A C 1
ATOM 702 O O . PRO A 1 97 ? -5.044 -1.162 1.328 1.00 84.62 97 PRO A O 1
ATOM 705 N N . ALA A 1 98 ? -5.545 -3.084 2.403 1.00 75.44 98 ALA A N 1
ATOM 706 C CA . ALA A 1 98 ? -5.545 -3.898 1.202 1.00 75.44 98 ALA A CA 1
ATOM 707 C C . ALA A 1 98 ? -6.676 -3.400 0.296 1.00 75.44 98 ALA A C 1
ATOM 709 O O . ALA A 1 98 ? -7.856 -3.619 0.559 1.00 75.44 98 ALA A O 1
ATOM 710 N N . THR A 1 99 ? -6.316 -2.689 -0.767 1.00 69.38 99 THR A N 1
ATOM 711 C CA . THR A 1 99 ? -7.246 -2.457 -1.866 1.00 69.38 99 THR A CA 1
ATOM 712 C C . THR A 1 99 ? -7.393 -3.801 -2.555 1.00 69.38 99 THR A C 1
ATOM 714 O O . THR A 1 99 ? -6.382 -4.403 -2.922 1.00 69.38 99 THR A O 1
ATOM 717 N N . SER A 1 100 ? -8.624 -4.323 -2.620 1.00 56.56 100 SER A N 1
ATOM 718 C CA . SER A 1 100 ? -8.924 -5.632 -3.203 1.00 56.56 100 SER A CA 1
ATOM 719 C C . SER A 1 100 ? -8.082 -5.857 -4.448 1.00 56.56 100 SER A C 1
ATOM 721 O O . SER A 1 100 ? -8.152 -5.076 -5.397 1.00 56.56 100 SER A O 1
ATOM 723 N N . SER A 1 101 ? -7.245 -6.893 -4.364 1.00 50.72 101 SER A N 1
ATOM 724 C CA . SER A 1 101 ? -6.299 -7.340 -5.377 1.00 50.72 101 SER A CA 1
ATOM 725 C C . SER A 1 101 ? -6.880 -7.124 -6.769 1.00 50.72 101 SER A C 1
ATOM 727 O O . SER A 1 101 ? -7.817 -7.812 -7.179 1.00 50.72 101 SER A O 1
ATOM 729 N N . ARG A 1 102 ? -6.356 -6.130 -7.496 1.00 59.62 102 ARG A N 1
ATOM 730 C CA . ARG A 1 102 ? -6.589 -6.038 -8.934 1.00 59.62 102 ARG A CA 1
ATOM 731 C C . ARG A 1 102 ? -6.100 -7.365 -9.490 1.00 59.62 102 ARG A C 1
ATOM 733 O O . ARG A 1 102 ? -4.911 -7.652 -9.369 1.00 59.62 102 ARG A O 1
ATOM 740 N N . ALA A 1 103 ? -7.023 -8.180 -10.003 1.00 67.62 103 ALA A N 1
ATOM 741 C CA . ALA A 1 103 ? -6.707 -9.522 -10.469 1.00 67.62 103 ALA A CA 1
ATOM 742 C C . ALA A 1 103 ? -5.447 -9.456 -11.346 1.00 67.62 103 ALA A C 1
ATOM 744 O O . ALA A 1 103 ? -5.397 -8.599 -12.242 1.00 67.62 103 ALA A O 1
ATOM 745 N N . PRO A 1 104 ? -4.415 -10.279 -11.071 1.00 64.75 104 PRO A N 1
ATOM 746 C CA . PRO A 1 104 ? -3.239 -10.309 -11.923 1.00 64.75 104 PRO A CA 1
ATOM 747 C C . PRO A 1 104 ? -3.723 -10.550 -13.348 1.00 64.75 104 PRO A C 1
ATOM 749 O O . PRO A 1 104 ? -4.599 -11.389 -13.570 1.00 64.75 104 PRO A O 1
ATOM 752 N N . ALA A 1 105 ? -3.216 -9.758 -14.294 1.00 70.38 105 ALA A N 1
ATOM 753 C CA . ALA A 1 105 ? -3.606 -9.885 -15.688 1.00 70.38 105 ALA A CA 1
ATOM 754 C C . ALA A 1 105 ? -3.401 -11.345 -16.104 1.00 70.38 105 ALA A C 1
ATOM 756 O O . ALA A 1 105 ? -2.280 -11.857 -16.087 1.00 70.38 105 ALA A O 1
ATOM 757 N N . ARG A 1 106 ? -4.503 -12.041 -16.398 1.00 67.94 106 ARG A N 1
ATOM 758 C CA . ARG A 1 106 ? -4.456 -13.428 -16.840 1.00 67.94 106 ARG A CA 1
ATOM 759 C C . ARG A 1 106 ? -3.836 -13.406 -18.231 1.00 67.94 106 ARG A C 1
ATOM 761 O O . ARG A 1 106 ? -4.461 -12.916 -19.166 1.00 67.94 106 ARG A O 1
ATOM 768 N N . LEU A 1 107 ? -2.600 -13.885 -18.346 1.00 63.03 107 LEU A N 1
ATOM 769 C CA . LEU A 1 107 ? -1.961 -14.107 -19.638 1.00 63.03 107 LEU A CA 1
ATOM 770 C C . LEU A 1 107 ? -2.822 -15.133 -20.387 1.00 63.03 107 LEU A C 1
ATOM 772 O O . LEU A 1 107 ? -2.919 -16.289 -19.975 1.00 63.03 107 LEU A O 1
ATOM 776 N N . GLY A 1 108 ? -3.532 -14.677 -21.419 1.00 69.81 108 GLY A N 1
ATOM 777 C CA . GLY A 1 108 ? -4.172 -15.566 -22.383 1.00 69.81 108 GLY A CA 1
ATOM 778 C C . GLY A 1 108 ? -3.112 -16.358 -23.155 1.00 69.81 108 GLY A C 1
ATOM 779 O O . GLY A 1 108 ? -1.926 -16.018 -23.075 1.00 69.81 108 GLY A O 1
ATOM 780 N N . PRO A 1 109 ? -3.499 -17.415 -23.892 1.00 70.00 109 PRO A N 1
ATOM 781 C CA . PRO A 1 109 ? -2.587 -18.025 -24.856 1.00 70.00 109 PRO A CA 1
ATOM 782 C C . PRO A 1 109 ? -2.019 -16.915 -25.745 1.00 70.00 109 PRO A C 1
ATOM 784 O O . PRO A 1 109 ? -2.755 -16.002 -26.118 1.00 70.00 109 PRO A O 1
ATOM 787 N N . ALA A 1 110 ? -0.709 -16.956 -26.002 1.00 63.97 110 ALA A N 1
ATOM 788 C CA . ALA A 1 110 ? -0.067 -15.990 -26.880 1.00 63.97 110 ALA A CA 1
ATOM 789 C C . ALA A 1 110 ? -0.820 -16.015 -28.211 1.00 63.97 110 ALA A C 1
ATOM 791 O O . ALA A 1 110 ? -0.806 -17.030 -28.902 1.00 63.97 110 ALA A O 1
ATOM 792 N N . GLU A 1 111 ? -1.553 -14.946 -28.521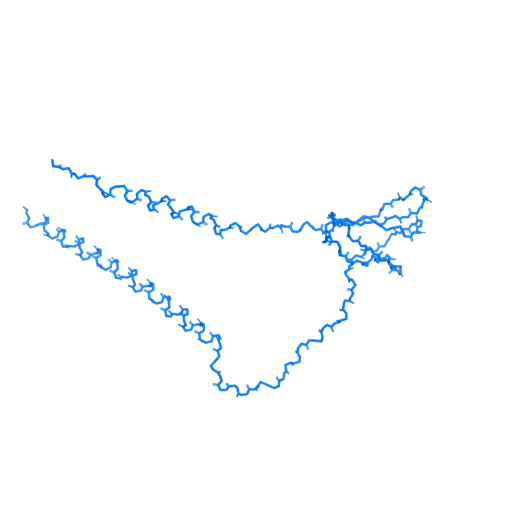 1.00 64.81 111 GLU A N 1
ATOM 793 C CA . GLU A 1 111 ? -2.157 -14.823 -29.837 1.00 64.81 111 GLU A CA 1
ATOM 794 C C . GLU A 1 111 ? -1.008 -14.843 -30.843 1.00 64.81 111 GLU A C 1
ATOM 796 O O . GLU A 1 111 ? -0.041 -14.091 -30.679 1.00 64.81 111 GLU A O 1
ATOM 801 N N . ASP A 1 112 ? -1.097 -15.719 -31.846 1.00 62.12 112 ASP A N 1
ATOM 802 C CA . ASP A 1 112 ? -0.195 -15.742 -32.996 1.00 62.12 112 ASP A CA 1
ATOM 803 C C . ASP A 1 112 ? -0.373 -14.428 -33.763 1.00 62.12 112 ASP A C 1
ATOM 805 O O . ASP A 1 112 ? -1.121 -14.300 -34.734 1.00 62.12 112 ASP A O 1
ATOM 809 N N . SER A 1 113 ? 0.271 -13.389 -33.243 1.00 61.88 113 SER A N 1
ATOM 810 C CA . SER A 1 113 ? 0.185 -12.045 -33.763 1.00 61.88 113 SER A CA 1
ATOM 811 C C . SER A 1 113 ? 1.131 -11.958 -34.951 1.00 61.88 113 SER A C 1
ATOM 813 O O . SER A 1 113 ? 2.349 -11.911 -34.800 1.00 61.88 113 SER A O 1
ATOM 815 N N . LEU A 1 114 ? 0.559 -11.892 -36.154 1.00 68.62 114 LEU A N 1
ATOM 816 C CA . LEU A 1 114 ? 1.269 -11.493 -37.376 1.00 68.62 114 LEU A CA 1
ATOM 817 C C . LEU A 1 114 ? 1.771 -10.033 -37.307 1.00 68.62 114 LEU A C 1
ATOM 819 O O . LEU A 1 114 ? 2.425 -9.554 -38.234 1.00 68.62 114 LEU A O 1
ATOM 823 N N . ALA A 1 115 ? 1.459 -9.307 -36.226 1.00 72.94 115 ALA A N 1
ATOM 824 C CA . ALA A 1 115 ? 1.931 -7.956 -35.995 1.00 72.94 115 ALA A CA 1
ATOM 825 C C . ALA A 1 115 ? 3.436 -7.952 -35.652 1.00 72.94 115 ALA A C 1
ATOM 827 O O . ALA A 1 115 ? 3.883 -8.714 -34.790 1.00 72.94 115 ALA A O 1
ATOM 828 N N . PRO A 1 116 ? 4.236 -7.068 -36.275 1.00 74.12 116 PRO A N 1
ATOM 829 C CA . PRO A 1 116 ? 5.645 -6.914 -35.941 1.00 74.12 116 PRO A CA 1
ATOM 830 C C . PRO A 1 116 ? 5.834 -6.626 -34.449 1.00 74.12 116 PRO A C 1
ATOM 832 O O . PRO A 1 116 ? 5.210 -5.715 -33.903 1.00 74.12 116 PRO A O 1
ATOM 835 N N . ASN A 1 117 ? 6.728 -7.374 -33.796 1.00 81.81 117 ASN A N 1
ATOM 836 C CA . ASN A 1 117 ? 7.026 -7.172 -32.382 1.00 81.81 117 ASN A CA 1
ATOM 837 C C . ASN A 1 117 ? 7.533 -5.729 -32.155 1.00 81.81 117 ASN A C 1
ATOM 839 O O . ASN A 1 117 ? 8.567 -5.353 -32.723 1.00 81.81 117 ASN A O 1
ATOM 843 N N . PRO A 1 118 ? 6.864 -4.921 -31.311 1.00 83.56 118 PRO A N 1
ATOM 844 C CA . PRO A 1 118 ? 7.217 -3.517 -31.108 1.00 83.56 118 PRO A CA 1
ATOM 845 C C . PRO A 1 118 ? 8.642 -3.340 -30.571 1.00 83.56 118 PRO A C 1
ATOM 847 O O . PRO A 1 118 ? 9.320 -2.380 -30.932 1.00 83.56 118 PRO A O 1
ATOM 850 N N . LEU A 1 119 ? 9.143 -4.287 -29.771 1.00 87.56 119 LEU A N 1
ATOM 851 C CA . LEU A 1 119 ? 10.520 -4.254 -29.279 1.00 87.56 119 LEU A CA 1
ATOM 852 C C . LEU A 1 119 ? 11.529 -4.453 -30.410 1.00 87.56 119 LEU A C 1
ATOM 854 O O . LEU A 1 119 ? 12.557 -3.782 -30.427 1.00 87.56 119 LEU A O 1
ATOM 858 N N . ALA A 1 120 ? 11.228 -5.321 -31.378 1.00 85.56 120 ALA A N 1
ATOM 859 C CA . ALA A 1 120 ? 12.090 -5.530 -32.538 1.00 85.56 120 ALA A CA 1
ATOM 860 C C . ALA A 1 120 ? 12.155 -4.271 -33.417 1.00 85.56 120 ALA A C 1
ATOM 862 O O . ALA A 1 120 ? 13.234 -3.892 -33.874 1.00 85.56 120 ALA A O 1
ATOM 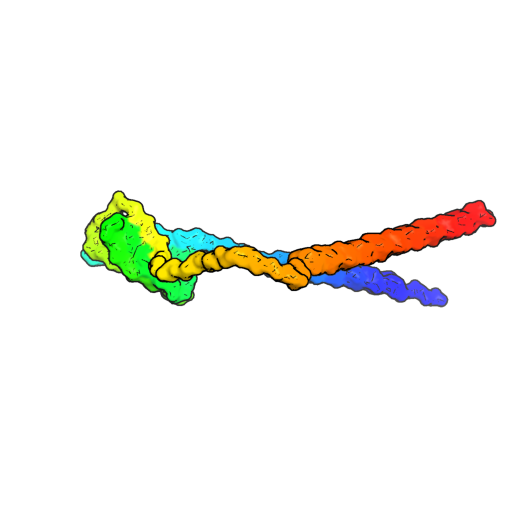863 N N . VAL A 1 121 ? 11.026 -3.574 -33.588 1.00 86.88 121 VAL A N 1
ATOM 864 C CA . VAL A 1 121 ? 10.968 -2.296 -34.318 1.00 86.88 121 VAL A CA 1
ATOM 865 C C . VAL A 1 121 ? 11.786 -1.218 -33.603 1.00 86.88 121 VAL A C 1
ATOM 867 O O . VAL A 1 121 ? 12.603 -0.547 -34.235 1.00 86.88 121 VAL A O 1
ATOM 870 N N . LEU A 1 122 ? 11.618 -1.074 -32.286 1.00 89.44 122 LEU A N 1
ATOM 871 C CA . LEU A 1 122 ? 12.365 -0.097 -31.487 1.00 89.44 122 LEU A CA 1
ATOM 872 C C . LEU A 1 122 ? 13.864 -0.405 -31.457 1.00 89.44 122 LEU A C 1
ATOM 874 O O . LEU A 1 122 ? 14.686 0.507 -31.564 1.00 89.44 122 LEU A O 1
ATOM 878 N N . PHE A 1 123 ? 14.229 -1.683 -31.365 1.00 88.44 123 PHE A N 1
ATOM 879 C CA . PHE A 1 123 ? 15.617 -2.122 -31.423 1.00 88.44 123 PHE A CA 1
ATOM 880 C C . PHE A 1 123 ? 16.247 -1.801 -32.781 1.00 88.44 123 PHE A C 1
ATOM 882 O O . PHE A 1 123 ? 17.314 -1.191 -32.828 1.00 88.44 123 PHE A O 1
ATOM 889 N N . ALA A 1 124 ? 15.566 -2.126 -33.883 1.00 89.62 124 ALA A N 1
ATOM 890 C CA . ALA A 1 124 ? 16.037 -1.802 -35.226 1.00 89.62 124 ALA A CA 1
ATOM 891 C C . ALA A 1 124 ? 16.183 -0.284 -35.428 1.00 89.62 124 ALA A C 1
ATOM 893 O O . ALA A 1 124 ? 17.203 0.177 -35.942 1.00 89.62 124 ALA A O 1
ATOM 894 N N . GLN A 1 125 ? 15.216 0.514 -34.963 1.00 88.69 125 GLN A N 1
ATOM 895 C CA . GLN A 1 125 ? 15.301 1.977 -35.012 1.00 88.69 125 GLN A CA 1
ATOM 896 C C . GLN A 1 125 ? 16.469 2.525 -34.182 1.00 88.69 125 GLN A C 1
ATOM 898 O O . GLN A 1 125 ? 17.161 3.441 -34.631 1.00 88.69 125 GLN A O 1
ATOM 903 N N . SER A 1 126 ? 16.710 1.968 -32.993 1.00 89.06 126 SER A N 1
ATOM 904 C CA . SER A 1 126 ? 17.847 2.335 -32.145 1.00 89.06 126 SER A CA 1
ATOM 905 C C . SER A 1 126 ? 19.177 1.999 -32.824 1.00 89.06 126 SER A C 1
ATOM 907 O O . SER A 1 126 ? 20.072 2.843 -32.888 1.00 89.06 126 SER A O 1
ATOM 909 N N . LEU A 1 127 ? 19.274 0.811 -33.428 1.00 90.25 127 LEU A N 1
ATOM 910 C CA . LEU A 1 127 ? 20.462 0.361 -34.147 1.00 90.25 127 LEU A CA 1
ATOM 911 C C . LEU A 1 127 ? 20.779 1.272 -35.340 1.00 90.25 127 LEU A C 1
ATOM 913 O O . LEU A 1 127 ? 21.912 1.726 -35.477 1.00 90.25 127 LEU A O 1
ATOM 917 N N . VAL A 1 128 ? 19.779 1.603 -36.164 1.00 91.00 128 VAL A N 1
ATOM 918 C CA . VAL A 1 128 ? 19.945 2.507 -37.317 1.00 91.00 128 VAL A CA 1
ATOM 919 C C . VAL A 1 128 ? 20.421 3.890 -36.871 1.00 91.00 128 VAL A C 1
ATOM 921 O O . VAL A 1 128 ? 21.352 4.446 -37.459 1.00 91.00 128 VAL A O 1
ATOM 924 N N . ARG A 1 129 ? 19.833 4.439 -35.801 1.00 84.69 129 ARG A N 1
ATOM 925 C CA . ARG A 1 129 ? 20.255 5.733 -35.243 1.00 84.69 129 ARG A CA 1
ATOM 926 C C . ARG A 1 129 ? 21.684 5.681 -34.695 1.00 84.69 129 ARG A C 1
ATOM 928 O O . ARG A 1 129 ? 22.455 6.608 -34.935 1.00 84.69 129 ARG A O 1
ATOM 935 N N . GLY A 1 130 ? 22.052 4.596 -34.013 1.00 79.88 130 GLY A N 1
ATOM 936 C CA . GLY A 1 130 ? 23.400 4.385 -33.483 1.00 79.88 130 GLY A CA 1
ATOM 937 C C . GLY A 1 130 ? 24.460 4.272 -34.582 1.00 79.88 130 GLY A C 1
ATOM 938 O O . GLY A 1 130 ? 25.477 4.963 -34.529 1.00 79.88 130 GLY A O 1
ATOM 939 N N . VAL A 1 131 ? 24.200 3.469 -35.619 1.00 84.44 131 VAL A N 1
ATOM 940 C CA . VAL A 1 131 ? 25.111 3.301 -36.767 1.00 84.44 131 VAL A CA 1
ATOM 941 C C . VAL A 1 131 ? 25.317 4.623 -37.509 1.00 84.44 131 VAL A C 1
ATOM 943 O O . VAL A 1 131 ? 26.453 4.959 -37.848 1.00 84.44 131 VAL A O 1
ATOM 946 N N . GLY A 1 132 ? 24.255 5.413 -37.701 1.00 77.94 132 GLY A N 1
ATOM 947 C CA . GLY A 1 132 ? 24.361 6.738 -38.321 1.00 77.94 132 GLY A CA 1
ATOM 948 C C . GLY A 1 132 ? 25.303 7.682 -37.564 1.00 77.94 132 GLY A C 1
ATOM 949 O O . GLY A 1 132 ? 26.095 8.396 -38.181 1.00 77.94 132 GLY A O 1
ATOM 950 N N . LEU A 1 133 ? 25.278 7.641 -36.229 1.00 72.69 133 LEU A N 1
ATOM 951 C CA . LEU A 1 133 ? 26.134 8.468 -35.376 1.00 72.69 133 LEU A CA 1
ATOM 952 C C . LEU A 1 133 ? 27.608 8.033 -35.462 1.00 72.69 133 LEU A C 1
ATOM 954 O O . LEU A 1 133 ? 28.497 8.874 -35.619 1.00 72.69 133 LEU A O 1
ATOM 958 N N . VAL A 1 134 ? 27.872 6.722 -35.445 1.00 82.31 134 VAL A N 1
ATOM 959 C CA . VAL A 1 134 ? 29.233 6.169 -35.584 1.00 82.31 134 VAL A CA 1
ATOM 960 C C . VAL A 1 134 ? 29.832 6.491 -36.956 1.00 82.31 134 VAL A C 1
ATOM 962 O O . VAL A 1 134 ? 30.992 6.898 -37.037 1.00 82.31 134 VAL A O 1
ATOM 965 N N . ALA A 1 135 ? 29.048 6.372 -38.031 1.00 78.38 135 ALA A N 1
ATOM 966 C CA . ALA A 1 135 ? 29.501 6.691 -39.384 1.00 78.38 135 ALA A CA 1
ATOM 967 C C . ALA A 1 135 ? 29.857 8.181 -39.542 1.00 78.38 135 ALA A C 1
ATOM 969 O O . ALA A 1 135 ? 30.883 8.511 -40.140 1.00 78.38 135 ALA A O 1
ATOM 970 N N . LEU A 1 136 ? 29.058 9.079 -38.955 1.00 76.88 136 LEU A N 1
ATOM 971 C CA . LEU A 1 136 ? 29.342 10.518 -38.934 1.00 76.88 136 LEU A CA 1
ATOM 972 C C . LEU A 1 136 ? 30.651 10.834 -38.202 1.00 76.88 136 LEU A C 1
ATOM 974 O O . LEU A 1 136 ? 31.492 11.559 -38.737 1.00 76.88 136 LEU A O 1
ATOM 978 N N . LEU A 1 137 ? 30.861 10.256 -37.016 1.00 78.00 137 LEU A N 1
ATOM 979 C CA . LEU A 1 137 ? 32.100 10.437 -36.253 1.00 78.00 137 LEU A CA 1
ATOM 980 C C . LEU A 1 137 ? 33.321 9.910 -37.018 1.00 78.00 137 LEU A C 1
ATOM 982 O O . LEU A 1 137 ? 34.330 10.610 -37.124 1.00 78.00 137 LEU A O 1
ATOM 986 N N . GLY A 1 138 ? 33.216 8.716 -37.607 1.00 76.62 138 GLY A N 1
ATOM 987 C CA . GLY A 1 138 ? 34.275 8.128 -38.428 1.00 76.62 138 GLY A CA 1
ATOM 988 C C . GLY A 1 138 ? 34.618 8.979 -39.655 1.00 76.62 138 GLY A C 1
ATOM 989 O O . GLY A 1 138 ? 35.795 9.188 -39.948 1.00 76.62 138 GLY A O 1
ATOM 990 N N . GLY A 1 139 ? 33.608 9.536 -40.330 1.00 73.75 139 GLY A N 1
ATOM 991 C CA . GLY A 1 139 ? 33.794 10.438 -41.469 1.00 73.75 139 GLY A CA 1
ATOM 992 C C . GLY A 1 139 ? 34.521 11.734 -41.097 1.00 73.75 139 GLY A C 1
ATOM 993 O O . GLY A 1 139 ? 35.452 12.140 -41.796 1.00 73.75 139 GLY A O 1
ATOM 994 N N . VAL A 1 140 ? 34.160 12.353 -39.968 1.00 79.44 140 VAL A N 1
ATOM 995 C CA . VAL A 1 140 ? 34.820 13.576 -39.472 1.00 79.44 140 VAL A CA 1
ATOM 996 C C . VAL A 1 140 ? 36.288 13.309 -39.117 1.00 79.44 140 VAL A C 1
ATOM 998 O O . VAL A 1 140 ? 37.169 14.079 -39.510 1.00 79.44 140 VAL A O 1
ATOM 1001 N N . LEU A 1 141 ? 36.576 12.195 -38.438 1.00 75.00 141 LEU A N 1
ATOM 1002 C CA . LEU A 1 141 ? 37.946 11.775 -38.115 1.00 75.00 141 LEU A CA 1
ATOM 1003 C C . LEU A 1 141 ? 38.771 11.456 -39.373 1.00 75.00 141 LEU A C 1
ATOM 1005 O O . LEU A 1 141 ? 39.919 11.898 -39.496 1.00 75.00 141 LEU A O 1
ATOM 1009 N N . GLY A 1 142 ? 38.183 10.745 -40.337 1.00 68.94 142 GLY A N 1
ATOM 1010 C CA . GLY A 1 142 ? 38.817 10.427 -41.617 1.00 68.94 142 GLY A CA 1
ATOM 1011 C C . GLY A 1 142 ? 39.185 11.682 -42.410 1.00 68.94 142 GLY A C 1
ATOM 1012 O O . GLY A 1 142 ? 40.332 11.829 -42.842 1.00 68.94 142 GLY A O 1
ATOM 1013 N N . LEU A 1 143 ? 38.258 12.635 -42.527 1.00 72.88 143 LEU A N 1
ATOM 1014 C CA . LEU A 1 143 ? 38.500 13.895 -43.230 1.00 72.88 143 LEU A CA 1
ATOM 1015 C C . LEU A 1 143 ? 39.578 14.740 -42.531 1.00 72.88 143 LEU A C 1
ATOM 1017 O O . LEU A 1 143 ? 40.473 15.271 -43.192 1.00 72.88 143 LEU A O 1
ATOM 1021 N N . GLY A 1 144 ? 39.553 14.802 -41.196 1.00 70.62 144 GLY A N 1
ATOM 1022 C CA . GLY A 1 144 ? 40.565 15.509 -40.407 1.00 70.62 144 GLY A CA 1
ATOM 1023 C C . GLY A 1 144 ? 41.980 14.965 -40.629 1.00 70.62 144 GLY A C 1
ATOM 1024 O O . GLY A 1 144 ? 42.918 15.736 -40.848 1.00 70.62 144 GLY A O 1
ATOM 1025 N N . THR A 1 145 ? 42.143 13.638 -40.655 1.00 78.50 145 THR A N 1
ATOM 1026 C CA . THR A 1 145 ? 43.460 13.016 -40.885 1.00 78.50 145 THR A CA 1
ATOM 1027 C C . THR A 1 145 ? 43.970 13.226 -42.315 1.00 78.50 145 THR A C 1
ATOM 1029 O O . THR A 1 145 ? 45.163 13.477 -42.508 1.00 78.50 145 THR A O 1
ATOM 1032 N N . ALA A 1 146 ? 43.086 13.202 -43.318 1.00 69.88 146 ALA A N 1
ATOM 1033 C CA . ALA A 1 146 ? 43.444 13.458 -44.712 1.00 69.88 146 ALA A CA 1
ATOM 1034 C C . ALA A 1 146 ? 43.909 14.909 -44.934 1.00 69.88 146 ALA A C 1
ATOM 1036 O O . ALA A 1 146 ? 44.924 15.143 -45.600 1.00 69.88 146 ALA A O 1
ATOM 1037 N N . VAL A 1 147 ? 43.220 15.878 -44.323 1.00 76.88 147 VAL A N 1
ATOM 1038 C CA . VAL A 1 147 ? 43.585 17.304 -44.382 1.00 76.88 147 VAL A CA 1
ATOM 1039 C C . VAL A 1 147 ? 44.894 17.574 -43.633 1.00 76.88 147 VAL A C 1
ATOM 1041 O O . VAL A 1 147 ? 45.782 18.240 -44.163 1.00 76.88 147 VAL A O 1
ATOM 1044 N N . ALA A 1 148 ? 45.087 16.995 -42.445 1.00 70.69 148 ALA A N 1
ATOM 1045 C CA . ALA A 1 148 ? 46.350 17.123 -41.715 1.00 70.69 148 ALA A CA 1
ATOM 1046 C C . ALA A 1 148 ? 47.538 16.563 -42.523 1.00 70.69 148 ALA A C 1
ATOM 1048 O O . ALA A 1 148 ? 48.621 17.156 -42.565 1.00 70.69 148 ALA A O 1
ATOM 1049 N N . ARG A 1 149 ? 47.330 15.441 -43.224 1.00 72.88 149 ARG A N 1
ATOM 1050 C CA . ARG A 1 149 ? 48.360 14.805 -44.055 1.00 72.88 149 ARG A CA 1
ATOM 1051 C C . ARG A 1 149 ? 48.687 15.620 -45.308 1.00 72.88 149 ARG A C 1
ATOM 1053 O O . ARG A 1 149 ? 49.855 15.670 -45.697 1.00 72.88 149 ARG A O 1
ATOM 1060 N N . SER A 1 150 ? 47.697 16.270 -45.923 1.00 72.25 150 SER A N 1
ATOM 1061 C CA . SER A 1 150 ? 47.909 17.109 -47.110 1.00 72.25 150 SER A CA 1
ATOM 1062 C C . SER A 1 150 ? 48.675 18.395 -46.779 1.00 72.25 150 SER A C 1
ATOM 1064 O O . SER A 1 150 ? 49.571 18.781 -47.533 1.00 72.25 150 SER A O 1
ATOM 1066 N N . ILE A 1 151 ? 48.412 18.999 -45.615 1.00 72.31 151 ILE A N 1
ATOM 1067 C CA . ILE A 1 151 ? 49.154 20.164 -45.113 1.00 72.31 151 ILE A CA 1
ATOM 1068 C C . ILE A 1 151 ? 50.605 19.780 -44.791 1.00 72.31 151 ILE A C 1
ATOM 1070 O O . ILE A 1 151 ? 51.531 20.462 -45.228 1.00 72.31 151 ILE A O 1
ATOM 1074 N N . ARG A 1 152 ? 50.830 18.647 -44.109 1.00 67.94 152 ARG A N 1
ATOM 1075 C CA . ARG A 1 152 ? 52.185 18.184 -43.749 1.00 67.94 152 ARG A CA 1
ATOM 1076 C C . ARG A 1 152 ? 53.065 17.919 -44.975 1.00 67.94 152 ARG A C 1
ATOM 1078 O O . ARG A 1 152 ? 54.231 18.300 -44.977 1.00 67.94 152 ARG A O 1
ATOM 1085 N N . ARG A 1 153 ? 52.499 17.330 -46.036 1.00 68.38 153 ARG A N 1
ATOM 1086 C CA . ARG A 1 153 ? 53.211 17.110 -47.309 1.00 68.38 153 ARG A CA 1
ATOM 1087 C C . ARG A 1 153 ? 53.604 18.414 -48.003 1.00 68.38 153 ARG A C 1
ATOM 1089 O O . ARG A 1 153 ? 54.672 18.473 -48.595 1.00 68.38 153 ARG A O 1
ATOM 1096 N N . ARG A 1 154 ? 52.772 19.459 -47.919 1.00 63.12 154 ARG A N 1
ATOM 1097 C CA . ARG A 1 154 ? 53.091 20.774 -48.505 1.00 63.12 154 ARG A CA 1
ATOM 1098 C C . ARG A 1 154 ? 54.191 21.514 -47.749 1.00 63.12 154 ARG A C 1
ATOM 1100 O O . ARG A 1 154 ? 54.933 22.258 -48.374 1.00 63.12 154 ARG A O 1
ATOM 1107 N N . ILE A 1 155 ? 54.299 21.309 -46.437 1.00 67.38 155 ILE A N 1
ATOM 1108 C CA . ILE A 1 155 ? 55.344 21.930 -45.612 1.00 67.38 155 ILE A CA 1
ATOM 1109 C C . ILE A 1 155 ? 56.709 21.264 -45.846 1.00 67.38 155 ILE A C 1
ATOM 1111 O O . ILE A 1 155 ? 57.713 21.953 -45.825 1.00 67.38 155 ILE A O 1
ATOM 1115 N N . GLN A 1 156 ? 56.754 19.955 -46.114 1.00 63.53 156 GLN A N 1
ATOM 1116 C CA . GLN A 1 156 ? 58.008 19.228 -46.387 1.00 63.53 156 GLN A CA 1
ATOM 1117 C C . GLN A 1 156 ? 58.545 19.395 -47.820 1.00 63.53 156 GLN A C 1
ATOM 1119 O O . GLN A 1 156 ? 59.656 18.963 -48.102 1.00 63.53 156 GLN A O 1
ATOM 1124 N N . ALA A 1 157 ? 57.752 19.968 -48.729 1.00 56.91 157 ALA A N 1
ATOM 1125 C CA . ALA A 1 157 ? 58.129 20.208 -50.124 1.00 56.91 157 ALA A CA 1
ATOM 1126 C C . ALA A 1 157 ? 58.615 21.652 -50.382 1.00 56.91 157 ALA A C 1
ATOM 1128 O O . ALA A 1 157 ? 58.760 22.051 -51.537 1.00 56.91 157 ALA A O 1
ATOM 1129 N N . ARG A 1 158 ? 58.815 22.438 -49.318 1.00 46.84 158 ARG A N 1
ATOM 1130 C CA . ARG A 1 158 ? 59.441 23.765 -49.314 1.00 46.84 158 ARG A CA 1
ATOM 1131 C C . ARG A 1 158 ? 60.709 23.711 -48.481 1.00 46.84 158 ARG A C 1
ATOM 1133 O O . ARG A 1 158 ? 61.621 24.489 -48.820 1.00 46.84 158 ARG A O 1
#

Sequence (158 aa):
MHIPTIARAVRWGVAVLPVMFVATVGVPCQALAAPEVSLDPAPDGTLTVVGNGWRPGQHLVVNLGRASFAALADSTGSFEVSTGLVSYQGPLAVHRPATSSRAPARLGPAEDSLAPNPLAVLFAQSLVRGVGLVALLGGVLGLGTAVARSIRRRIQAR

Secondary structure (DSSP, 8-state):
----SHHHHHHHHHHHHHHHHHHHH-------PPPEEEEEE-TTSSEEEEEESPPTT-EEEEEETTEEEEEE--TTS-EEEE---S---S-EEEE-------------S-----SPPHHHHHHHHHHHHHHHHHHHHHHHHHHHHHHHHHHHHHHTT-

Foldseek 3Di:
DDDDDPVVVVVVVVVVVVVVVVVPPPPPPPVQDDKDWDWDQDPVLFIKIKIASAAAQAWKWKDQPPDIDIWGQHNRRMTIDTPRHNDGDDDIDMDGPPPPPPPDPPDDPPPPDPDPDVVVVVVVVVVVVVVVVVVVVVVVVVVVVVVVVVVVVVVVVD

Radius of gyration: 33.02 Å; chains: 1; bounding box: 68×61×81 Å

pLDDT: mean 74.59, std 15.5, range [38.62, 93.31]